Protein AF-A0A087WR01-F1 (afdb_monomer_lite)

Structure (mmCIF, N/CA/C/O backbone):
data_AF-A0A087WR01-F1
#
_entry.id   AF-A0A087WR01-F1
#
loop_
_atom_site.group_PDB
_atom_site.id
_atom_site.type_symbol
_atom_site.label_atom_id
_atom_site.label_alt_id
_atom_site.label_comp_id
_atom_site.label_asym_id
_atom_site.label_entity_id
_atom_site.label_seq_id
_atom_site.pdbx_PDB_ins_code
_atom_site.Cartn_x
_atom_site.Cartn_y
_atom_site.Cartn_z
_atom_site.occupancy
_atom_site.B_iso_or_equiv
_atom_site.auth_seq_id
_atom_site.auth_comp_id
_atom_site.auth_asym_id
_atom_site.auth_atom_id
_atom_site.pdbx_PDB_model_num
ATOM 1 N N . MET A 1 1 ? -36.700 11.181 15.124 1.00 52.41 1 MET A N 1
ATOM 2 C CA . MET A 1 1 ? -36.053 10.212 14.211 1.00 52.41 1 MET A CA 1
ATOM 3 C C . MET A 1 1 ? -34.687 9.870 14.781 1.00 52.41 1 MET A C 1
ATOM 5 O O . MET A 1 1 ? -33.938 10.788 15.080 1.00 52.41 1 MET A O 1
ATOM 9 N N . MET A 1 2 ? -34.400 8.588 15.010 1.00 53.88 2 MET A N 1
ATOM 10 C CA . MET A 1 2 ? -33.110 8.125 15.536 1.00 53.88 2 MET A CA 1
ATOM 11 C C . MET A 1 2 ? -32.131 8.009 14.361 1.00 53.88 2 MET A C 1
ATOM 13 O O . MET A 1 2 ? -32.395 7.259 13.426 1.00 53.88 2 MET A O 1
ATOM 17 N N . ASN A 1 3 ? -31.049 8.790 14.370 1.00 73.19 3 ASN A N 1
ATOM 18 C CA . ASN A 1 3 ? -30.010 8.732 13.343 1.00 73.19 3 ASN A CA 1
ATOM 19 C C . ASN A 1 3 ? -28.955 7.704 13.778 1.00 73.19 3 ASN A C 1
ATOM 21 O O . ASN A 1 3 ? -28.202 7.955 14.718 1.00 73.19 3 ASN A O 1
ATOM 25 N N . ILE A 1 4 ? -28.942 6.526 13.153 1.00 80.81 4 ILE A N 1
ATOM 26 C CA . ILE A 1 4 ? -27.952 5.479 13.431 1.00 80.81 4 ILE A CA 1
ATOM 27 C C . ILE A 1 4 ? -26.705 5.779 12.599 1.00 80.81 4 ILE A C 1
ATOM 29 O O . ILE A 1 4 ? -26.730 5.674 11.374 1.00 80.81 4 ILE A O 1
ATOM 33 N N . LYS A 1 5 ? -25.597 6.124 13.261 1.00 79.62 5 LYS A N 1
ATOM 34 C CA . LYS A 1 5 ? -24.299 6.306 12.604 1.00 79.62 5 LYS A CA 1
ATOM 35 C C . LYS A 1 5 ? -23.532 4.979 12.606 1.00 79.62 5 LYS A C 1
ATOM 37 O O . LYS A 1 5 ? -22.929 4.625 13.612 1.00 79.62 5 LYS A O 1
ATOM 42 N N . ALA A 1 6 ? -23.572 4.248 11.491 1.00 82.44 6 ALA A N 1
ATOM 43 C CA . ALA A 1 6 ? -22.941 2.927 11.365 1.00 82.44 6 ALA A CA 1
ATOM 44 C C . ALA A 1 6 ? -21.404 2.979 11.280 1.00 82.44 6 ALA A C 1
ATOM 46 O O . ALA A 1 6 ? -20.732 2.043 11.701 1.00 82.44 6 ALA A O 1
ATOM 47 N N . PHE A 1 7 ? -20.842 4.068 10.750 1.00 83.06 7 PHE A N 1
ATOM 48 C CA . PHE A 1 7 ? -19.398 4.275 10.668 1.00 83.06 7 PHE A CA 1
ATOM 49 C C . PHE A 1 7 ? -19.048 5.765 10.708 1.00 83.06 7 PHE A C 1
ATOM 51 O O . PHE A 1 7 ? -19.879 6.642 10.455 1.00 83.06 7 PHE A O 1
ATOM 58 N N . THR A 1 8 ? -17.792 6.056 11.037 1.00 83.81 8 THR A N 1
ATOM 59 C CA . THR A 1 8 ? -17.212 7.396 10.928 1.00 83.81 8 THR A CA 1
ATOM 60 C C . THR A 1 8 ? -16.029 7.318 9.982 1.00 83.81 8 THR A C 1
ATOM 62 O O . THR A 1 8 ? -15.160 6.473 10.166 1.00 83.81 8 THR A O 1
ATOM 65 N N . LEU A 1 9 ? -16.007 8.192 8.975 1.00 86.06 9 LEU A N 1
ATOM 66 C CA . LEU A 1 9 ? -14.834 8.352 8.129 1.00 86.06 9 LEU A CA 1
ATOM 67 C C . LEU A 1 9 ? -13.730 9.027 8.946 1.00 86.06 9 LEU A C 1
ATOM 69 O O . LEU A 1 9 ? -13.971 10.060 9.574 1.00 86.06 9 LEU A O 1
ATOM 73 N N . VAL A 1 10 ? -12.542 8.436 8.931 1.00 88.00 10 VAL A N 1
ATOM 74 C CA . VAL A 1 10 ? -11.347 8.966 9.588 1.00 88.00 10 VAL A CA 1
ATOM 75 C C . VAL A 1 10 ? -10.203 8.977 8.590 1.00 88.00 10 VAL A C 1
ATOM 77 O O . VAL A 1 10 ? -10.077 8.062 7.777 1.00 88.00 10 VAL A O 1
ATOM 80 N N . SER A 1 11 ? -9.396 10.031 8.632 1.00 88.38 11 SER A N 1
ATOM 81 C CA . SER A 1 11 ? -8.200 10.119 7.804 1.00 88.38 11 SER A CA 1
ATOM 82 C C . SER A 1 11 ? -7.116 9.207 8.371 1.00 88.38 11 SER A C 1
ATOM 84 O O . SER A 1 11 ? -6.871 9.213 9.579 1.00 88.38 11 SER A O 1
ATOM 86 N N . ALA A 1 12 ? -6.508 8.392 7.509 1.00 89.75 12 ALA A N 1
ATOM 87 C CA . ALA A 1 12 ? -5.408 7.507 7.885 1.00 89.75 12 ALA A CA 1
ATOM 88 C C . ALA A 1 12 ? -4.047 8.122 7.543 1.00 89.75 12 ALA A C 1
ATOM 90 O O . ALA A 1 12 ? -3.128 8.051 8.350 1.00 89.75 12 ALA A O 1
ATOM 91 N N . VAL A 1 13 ? -3.921 8.735 6.363 1.00 90.19 13 VAL A N 1
ATOM 92 C CA . VAL A 1 13 ? -2.699 9.396 5.897 1.00 90.19 13 VAL A CA 1
ATOM 93 C C . VAL A 1 13 ? -3.088 10.708 5.240 1.00 90.19 13 VAL A C 1
ATOM 95 O O . VAL A 1 13 ? -3.872 10.717 4.295 1.00 90.19 13 VAL A O 1
ATOM 98 N N . GLU A 1 14 ? -2.509 11.798 5.727 1.00 86.06 14 GLU A N 1
ATOM 99 C CA . GLU A 1 14 ? -2.705 13.121 5.144 1.00 86.06 14 GLU A CA 1
ATOM 100 C C . GLU A 1 14 ? -1.750 13.368 3.968 1.00 86.06 14 GLU A C 1
ATOM 102 O O . GLU A 1 14 ? -0.666 12.774 3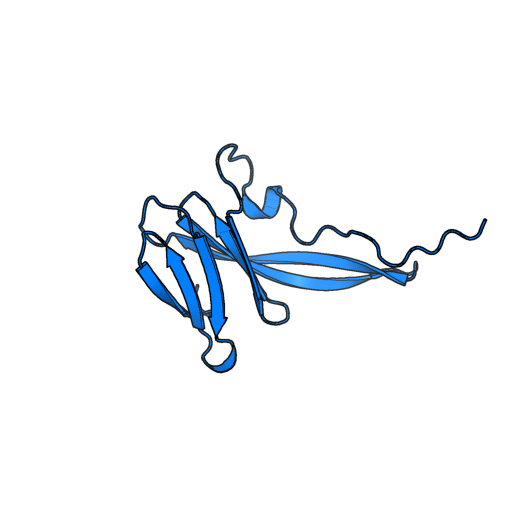.870 1.00 86.06 14 GLU A O 1
ATOM 107 N N . ARG A 1 15 ? -2.149 14.270 3.067 1.00 81.06 15 ARG A N 1
ATOM 108 C CA . ARG A 1 15 ? -1.416 14.580 1.830 1.00 81.06 15 ARG A CA 1
ATOM 109 C C . ARG A 1 15 ? 0.023 15.020 2.103 1.00 81.06 15 ARG A C 1
ATOM 111 O O . ARG A 1 15 ? 0.931 14.647 1.360 1.00 81.06 15 ARG A O 1
ATOM 118 N N . GLU A 1 16 ? 0.246 15.756 3.183 1.00 83.69 16 GLU A N 1
ATOM 119 C CA . GLU A 1 16 ? 1.542 16.316 3.565 1.00 83.69 16 GLU A CA 1
ATOM 120 C C . GLU A 1 16 ? 2.575 15.213 3.846 1.00 83.69 16 GLU A C 1
ATOM 122 O O . GLU A 1 16 ? 3.743 15.349 3.481 1.00 83.69 16 GLU A O 1
ATOM 127 N N . LEU A 1 17 ? 2.147 14.081 4.422 1.00 82.56 17 LEU A N 1
ATOM 128 C CA . LEU A 1 17 ? 3.015 12.930 4.714 1.00 82.56 17 LEU A CA 1
ATOM 129 C C . LEU A 1 17 ? 3.434 12.171 3.443 1.00 82.56 17 LEU A C 1
ATOM 131 O O . LEU A 1 17 ? 4.528 11.590 3.365 1.00 82.56 17 LEU A O 1
ATOM 135 N N . LEU A 1 18 ? 2.564 12.168 2.436 1.00 77.69 18 LEU A N 1
ATOM 136 C CA . LEU A 1 18 ? 2.786 11.494 1.162 1.00 77.69 18 LEU A CA 1
ATOM 137 C C . LEU A 1 18 ? 3.619 12.349 0.202 1.00 77.69 18 LEU A C 1
ATOM 139 O O . LEU A 1 18 ? 4.643 11.883 -0.300 1.00 77.69 18 LEU A O 1
ATOM 143 N N . MET A 1 19 ? 3.201 13.594 -0.021 1.00 74.38 19 MET A N 1
ATOM 144 C CA . MET A 1 19 ? 3.512 14.355 -1.239 1.00 74.38 19 MET A CA 1
ATOM 1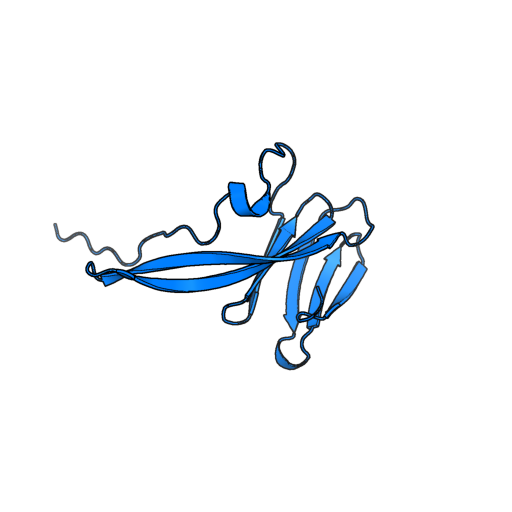45 C C . MET A 1 19 ? 4.241 15.669 -0.946 1.00 74.38 19 MET A C 1
ATOM 147 O O . MET A 1 19 ? 4.819 16.252 -1.864 1.00 74.38 19 MET A O 1
ATOM 151 N N . GLY A 1 20 ? 4.241 16.130 0.313 1.00 76.00 20 GLY A N 1
ATOM 152 C CA . GLY A 1 20 ? 4.654 17.494 0.653 1.00 76.00 20 GLY A CA 1
ATOM 153 C C . GLY A 1 20 ? 3.962 18.512 -0.263 1.00 76.00 20 GLY A C 1
ATOM 154 O O . GLY A 1 20 ? 2.777 18.367 -0.556 1.00 76.00 20 GLY A O 1
ATOM 155 N N . ASP A 1 21 ? 4.735 19.458 -0.802 1.00 70.75 21 ASP A N 1
ATOM 156 C CA . ASP A 1 21 ? 4.257 20.495 -1.735 1.00 70.75 21 ASP A CA 1
ATOM 157 C C . ASP A 1 21 ? 4.268 20.067 -3.219 1.00 70.75 21 ASP A C 1
ATOM 159 O O . ASP A 1 21 ? 4.234 20.903 -4.122 1.00 70.75 21 ASP A O 1
ATOM 163 N N . ARG A 1 22 ? 4.374 18.768 -3.535 1.00 75.12 22 ARG A N 1
ATOM 164 C CA . ARG A 1 22 ? 4.386 18.324 -4.940 1.00 75.12 22 ARG A CA 1
ATOM 165 C C . ARG A 1 22 ? 2.963 18.225 -5.486 1.00 75.12 22 ARG A C 1
ATOM 167 O O . ARG A 1 22 ? 2.236 17.276 -5.199 1.00 75.12 22 ARG A O 1
ATOM 174 N N . ASP A 1 23 ? 2.595 19.174 -6.338 1.00 70.25 23 ASP A N 1
ATOM 175 C CA . ASP A 1 23 ? 1.239 19.301 -6.895 1.00 70.25 23 ASP A CA 1
ATOM 176 C C . ASP A 1 23 ? 0.842 18.253 -7.946 1.00 70.25 23 ASP A C 1
ATOM 178 O O . ASP A 1 23 ? -0.325 18.175 -8.323 1.00 70.25 23 ASP A O 1
ATOM 182 N N . HIS A 1 24 ? 1.783 17.436 -8.426 1.00 83.06 24 HIS A N 1
ATOM 183 C CA . HIS A 1 24 ? 1.547 16.514 -9.547 1.00 83.06 24 HIS A CA 1
ATOM 184 C C . HIS A 1 24 ? 1.622 15.033 -9.191 1.00 83.06 24 HIS A C 1
ATOM 186 O O . HIS A 1 24 ? 1.493 14.195 -10.084 1.00 83.06 24 HIS A O 1
ATOM 192 N N . ILE A 1 25 ? 1.837 14.695 -7.920 1.00 88.56 25 ILE A N 1
ATOM 193 C CA . ILE A 1 25 ? 1.753 13.297 -7.507 1.00 88.56 25 ILE A CA 1
ATOM 194 C C . ILE A 1 25 ? 0.256 12.958 -7.323 1.00 88.56 25 ILE A C 1
ATOM 196 O O . ILE A 1 25 ? -0.537 13.812 -6.924 1.00 88.56 25 ILE A O 1
ATOM 200 N N . SER A 1 26 ? -0.149 11.726 -7.609 1.00 92.06 26 SER A N 1
ATOM 201 C CA . SER A 1 26 ? -1.456 11.152 -7.260 1.00 92.06 26 SER A CA 1
ATOM 202 C C . SER A 1 26 ? -1.263 9.766 -6.655 1.00 92.06 26 SER A C 1
ATOM 204 O O . SER A 1 26 ? -0.295 9.072 -6.971 1.00 92.06 26 SER A O 1
ATOM 206 N N . ILE A 1 27 ? -2.170 9.380 -5.753 1.00 94.44 27 ILE A N 1
ATOM 207 C CA . ILE A 1 27 ? -2.267 8.000 -5.267 1.00 94.44 27 ILE A CA 1
ATOM 208 C C . ILE A 1 27 ? -2.995 7.190 -6.334 1.00 94.44 27 ILE A C 1
ATOM 210 O O . ILE A 1 27 ? -4.107 7.541 -6.717 1.00 94.44 27 ILE A O 1
ATOM 214 N N . GLU A 1 28 ? -2.377 6.103 -6.771 1.00 96.56 28 GLU A N 1
ATOM 215 C CA . GLU A 1 28 ? -2.902 5.236 -7.829 1.00 96.56 28 GLU A CA 1
ATOM 216 C C . GLU A 1 28 ? -3.450 3.935 -7.250 1.00 96.56 28 GLU A C 1
ATOM 218 O O . GLU A 1 28 ? -4.474 3.426 -7.696 1.00 96.56 28 GLU A O 1
ATOM 223 N N . CYS A 1 29 ? -2.799 3.417 -6.208 1.00 97.56 29 CYS A N 1
ATOM 224 C CA . CYS A 1 29 ? -3.244 2.228 -5.501 1.00 97.56 29 CYS A CA 1
ATOM 225 C C . CYS A 1 29 ? -2.774 2.231 -4.042 1.00 97.56 29 CYS A C 1
ATOM 227 O O . CYS A 1 29 ? -1.817 2.916 -3.665 1.00 97.56 29 CYS A O 1
ATOM 229 N N . VAL A 1 30 ? -3.462 1.447 -3.212 1.00 97.50 30 VAL A N 1
ATOM 230 C CA . VAL A 1 30 ? -3.119 1.220 -1.806 1.00 97.50 30 VAL A CA 1
ATOM 231 C C . VAL A 1 30 ? -3.242 -0.260 -1.482 1.00 97.50 30 VAL A C 1
ATOM 233 O O . VAL A 1 30 ? -4.117 -0.932 -2.018 1.00 97.50 30 VAL A O 1
ATOM 236 N N . GLU A 1 31 ? -2.392 -0.751 -0.586 1.00 97.75 31 GLU A N 1
ATOM 237 C CA . GLU A 1 31 ? -2.467 -2.114 -0.066 1.00 97.75 31 GLU A CA 1
ATOM 238 C C . GLU A 1 31 ? -2.123 -2.144 1.424 1.00 97.75 31 GLU A C 1
ATOM 240 O O . GLU A 1 31 ? -1.150 -1.526 1.862 1.00 97.75 31 GLU A O 1
ATOM 245 N N . CYS A 1 32 ? -2.898 -2.893 2.210 1.00 95.31 32 CYS A N 1
ATOM 246 C CA . CYS A 1 32 ? -2.714 -3.009 3.657 1.00 95.31 32 CYS A CA 1
ATOM 247 C C . CYS A 1 32 ? -2.247 -4.414 4.057 1.00 95.31 32 CYS A C 1
ATOM 249 O O . CYS A 1 32 ? -2.867 -5.413 3.711 1.00 95.31 32 CYS A O 1
ATOM 251 N N . CYS A 1 33 ? -1.206 -4.495 4.889 1.00 95.25 33 CYS A N 1
ATOM 252 C CA . CYS A 1 33 ? -0.725 -5.733 5.502 1.00 95.25 33 CYS A CA 1
ATOM 253 C C . CYS A 1 33 ? -0.563 -5.552 7.018 1.00 95.25 33 CYS A C 1
ATOM 255 O O . CYS A 1 33 ? 0.490 -5.135 7.523 1.00 95.25 33 CYS A O 1
ATOM 257 N N . GLY A 1 34 ? -1.626 -5.866 7.762 1.00 93.88 34 GLY A N 1
ATOM 258 C CA . GLY A 1 34 ? -1.709 -5.574 9.191 1.00 93.88 34 GLY A CA 1
ATOM 259 C C . GLY A 1 34 ? -1.698 -4.064 9.426 1.00 93.88 34 GLY A C 1
ATOM 260 O O . GLY A 1 34 ? -2.548 -3.352 8.908 1.00 93.88 34 GLY A O 1
ATOM 261 N N . ARG A 1 35 ? -0.710 -3.572 10.183 1.00 95.06 35 ARG A N 1
ATOM 262 C CA . ARG A 1 35 ? -0.506 -2.131 10.420 1.00 95.06 35 ARG A CA 1
ATOM 263 C C . ARG A 1 35 ? 0.302 -1.436 9.323 1.00 95.06 35 ARG A C 1
ATOM 265 O O . ARG A 1 35 ? 0.497 -0.230 9.389 1.00 95.06 35 ARG A O 1
ATOM 272 N N . ASN A 1 36 ? 0.815 -2.176 8.345 1.00 95.75 36 ASN A N 1
ATOM 273 C CA . ASN A 1 36 ? 1.582 -1.594 7.251 1.00 95.75 36 ASN A CA 1
ATOM 274 C C . ASN A 1 36 ? 0.632 -1.173 6.137 1.00 95.75 36 ASN A C 1
ATOM 276 O O . ASN A 1 36 ? -0.143 -1.996 5.654 1.00 95.75 36 ASN A O 1
ATOM 280 N N . LEU A 1 37 ? 0.733 0.079 5.716 1.00 96.50 37 LEU A N 1
ATOM 281 C CA . LEU A 1 37 ? 0.056 0.613 4.546 1.00 96.50 37 LEU A CA 1
ATOM 282 C C . LEU A 1 37 ? 1.102 0.907 3.473 1.00 96.50 37 LEU A C 1
ATOM 284 O O . LEU A 1 37 ? 2.062 1.639 3.719 1.00 96.50 37 LEU A O 1
ATOM 288 N N . TYR A 1 38 ? 0.897 0.349 2.288 1.00 97.19 38 TYR A N 1
ATOM 289 C CA . TYR A 1 38 ? 1.694 0.611 1.100 1.00 97.19 38 TYR A CA 1
ATOM 290 C C . TYR A 1 38 ? 0.884 1.458 0.127 1.00 97.19 38 TYR A C 1
ATOM 292 O O . TYR A 1 38 ? -0.288 1.179 -0.113 1.00 97.19 38 TYR A O 1
ATOM 300 N N . VAL A 1 39 ? 1.503 2.498 -0.421 1.00 97.00 39 VAL A N 1
ATOM 301 C CA . VAL A 1 39 ? 0.856 3.448 -1.333 1.00 97.00 39 VAL A CA 1
ATOM 302 C C . VAL A 1 39 ? 1.681 3.546 -2.603 1.00 97.00 39 VAL A C 1
ATOM 304 O O . VAL A 1 39 ? 2.856 3.906 -2.538 1.00 97.00 39 VAL A O 1
ATOM 307 N N . GLY A 1 40 ? 1.072 3.223 -3.740 1.00 96.94 40 GLY A N 1
ATOM 308 C CA . GLY A 1 40 ? 1.657 3.383 -5.064 1.00 96.94 40 GLY A CA 1
ATOM 309 C C . GLY A 1 40 ? 1.224 4.704 -5.691 1.00 96.94 40 GLY A C 1
ATOM 310 O O . GLY A 1 40 ? 0.052 5.079 -5.600 1.00 96.94 40 GLY A O 1
ATOM 311 N N . THR A 1 41 ? 2.157 5.414 -6.319 1.00 95.75 41 THR A N 1
ATOM 312 C CA . THR A 1 41 ? 1.898 6.725 -6.928 1.00 95.75 41 THR A CA 1
ATOM 313 C C . THR A 1 41 ? 2.127 6.742 -8.435 1.00 95.75 41 THR A C 1
ATOM 315 O O . THR A 1 41 ? 2.765 5.857 -9.017 1.00 95.75 41 THR A O 1
ATOM 318 N N . ASN A 1 42 ? 1.610 7.783 -9.089 1.00 95.44 42 ASN A N 1
ATOM 319 C CA . ASN A 1 42 ? 1.770 8.009 -10.527 1.00 95.44 42 ASN A CA 1
ATOM 320 C C . ASN A 1 42 ? 3.223 8.285 -10.952 1.00 95.44 42 ASN A C 1
ATOM 322 O O . ASN A 1 42 ? 3.587 8.010 -12.095 1.00 95.44 42 ASN A O 1
ATOM 326 N N . ASP A 1 43 ? 4.057 8.788 -10.041 1.00 93.25 43 ASP A N 1
ATOM 327 C CA . ASP A 1 43 ? 5.483 9.055 -10.246 1.00 93.25 43 ASP A CA 1
ATOM 328 C C . ASP A 1 43 ? 6.380 7.861 -9.880 1.00 93.25 43 ASP A C 1
ATOM 330 O O . ASP A 1 43 ? 7.574 8.028 -9.641 1.00 93.25 43 ASP A O 1
ATOM 334 N N . CYS A 1 44 ? 5.819 6.646 -9.894 1.00 95.06 44 CYS A N 1
ATOM 335 C CA . CYS A 1 44 ? 6.557 5.391 -9.767 1.00 95.06 44 CYS A CA 1
ATOM 336 C C . CYS A 1 44 ? 7.191 5.151 -8.379 1.00 95.06 44 CYS A C 1
ATOM 338 O O . CYS A 1 44 ? 8.147 4.370 -8.251 1.00 95.06 44 CYS A O 1
ATOM 340 N N . PHE A 1 45 ? 6.668 5.796 -7.332 1.00 95.06 45 PHE A N 1
ATOM 341 C CA . PHE A 1 45 ? 7.053 5.519 -5.951 1.00 95.06 45 PHE A CA 1
ATOM 342 C C . PHE A 1 45 ? 6.113 4.516 -5.282 1.00 95.06 45 PHE A C 1
ATOM 344 O O . PHE A 1 45 ? 4.908 4.478 -5.527 1.00 95.06 45 PHE A O 1
ATOM 351 N N . ILE A 1 46 ? 6.693 3.736 -4.372 1.00 96.44 46 ILE A N 1
ATOM 352 C CA . ILE A 1 46 ? 5.971 3.033 -3.318 1.00 96.44 46 ILE A CA 1
ATOM 353 C C . ILE A 1 46 ? 6.358 3.678 -1.992 1.00 96.44 46 ILE A C 1
ATOM 355 O O . ILE A 1 46 ? 7.544 3.771 -1.666 1.00 96.44 46 ILE A O 1
ATOM 359 N N . TYR A 1 47 ? 5.365 4.099 -1.219 1.00 95.75 47 TYR A N 1
ATOM 360 C CA . TYR A 1 47 ? 5.529 4.596 0.142 1.00 95.75 47 TYR A CA 1
ATOM 361 C C . TYR A 1 47 ? 5.017 3.573 1.146 1.00 95.75 47 TYR A C 1
ATOM 363 O O . TYR A 1 47 ? 3.972 2.966 0.935 1.00 95.75 47 TYR A O 1
ATOM 371 N N . HIS A 1 48 ? 5.728 3.415 2.257 1.00 96.25 48 HIS A N 1
ATOM 372 C CA . HIS A 1 48 ? 5.333 2.561 3.370 1.00 96.25 48 HIS A CA 1
ATOM 373 C C . HIS A 1 48 ? 5.063 3.405 4.607 1.00 96.25 48 HIS A C 1
ATOM 375 O O . HIS A 1 48 ? 5.913 4.181 5.046 1.00 96.25 48 HIS A O 1
ATOM 381 N N . PHE A 1 49 ? 3.884 3.223 5.184 1.00 95.94 49 PHE A N 1
ATOM 382 C CA . PHE A 1 49 ? 3.472 3.822 6.442 1.00 95.94 49 PHE A CA 1
ATOM 383 C C . PHE A 1 49 ? 3.161 2.733 7.460 1.00 95.94 49 PHE A C 1
ATOM 385 O O . PHE A 1 49 ? 2.619 1.679 7.124 1.00 95.94 49 PHE A O 1
ATOM 392 N N . LEU A 1 50 ? 3.470 3.017 8.719 1.00 95.81 50 LEU A N 1
ATOM 393 C CA . LEU A 1 50 ? 2.933 2.282 9.852 1.00 95.81 50 LEU A CA 1
ATOM 394 C C . LEU A 1 50 ? 1.705 3.034 10.371 1.00 95.81 50 LEU A C 1
ATOM 396 O O . LEU A 1 50 ? 1.815 4.213 10.705 1.00 95.81 50 LEU A O 1
ATOM 400 N N . LEU A 1 51 ? 0.561 2.357 10.421 1.00 95.31 51 LEU A N 1
ATOM 401 C CA . LEU A 1 51 ? -0.688 2.864 10.976 1.00 95.31 51 LEU A CA 1
ATOM 402 C C . LEU A 1 51 ? -0.840 2.413 12.428 1.00 95.31 51 LEU A C 1
ATOM 404 O O . LEU A 1 51 ? -0.813 1.217 12.735 1.00 95.31 51 LEU A O 1
ATOM 408 N N . GLU A 1 52 ? -1.049 3.374 13.315 1.00 94.19 52 GLU A N 1
ATOM 409 C CA . GLU A 1 52 ? -1.320 3.131 14.726 1.00 94.19 52 GLU A CA 1
ATOM 410 C C . GLU A 1 52 ? -2.708 3.649 15.082 1.00 94.19 52 GLU A C 1
ATOM 412 O O . GLU A 1 52 ? -3.009 4.831 14.919 1.00 94.19 52 GLU A O 1
ATOM 417 N N . GLU A 1 53 ? -3.561 2.745 15.558 1.00 91.06 53 GLU A N 1
ATOM 418 C CA . GLU A 1 53 ? -4.897 3.086 16.024 1.00 91.06 53 GLU A CA 1
ATOM 419 C C . GLU A 1 53 ? -4.830 3.681 17.432 1.00 91.06 53 GLU A C 1
ATOM 421 O O . GLU A 1 53 ? -4.214 3.120 18.343 1.00 91.06 53 GLU A O 1
ATOM 426 N N . LYS A 1 54 ? -5.503 4.812 17.624 1.00 89.00 54 LYS A N 1
ATOM 427 C CA . LYS A 1 54 ? -5.661 5.480 18.908 1.00 89.00 54 LYS A CA 1
ATOM 428 C C . LYS A 1 54 ? -7.141 5.578 19.245 1.00 89.00 54 LYS A C 1
ATOM 430 O O . LYS A 1 54 ? -7.900 6.297 18.598 1.00 89.00 54 LYS A O 1
ATOM 435 N N . ALA A 1 55 ? -7.549 4.880 20.299 1.00 86.00 55 ALA A N 1
ATOM 436 C CA . ALA A 1 55 ? -8.901 4.999 20.826 1.00 86.00 55 ALA A CA 1
ATOM 437 C C . ALA A 1 55 ? -9.101 6.389 21.449 1.00 86.00 55 ALA A C 1
ATOM 439 O O . ALA A 1 55 ? -8.334 6.805 22.323 1.00 86.00 55 ALA A O 1
ATOM 440 N N . MET A 1 56 ? -10.137 7.109 21.017 1.00 80.56 56 MET A N 1
ATOM 441 C CA . MET A 1 56 ? -10.536 8.365 21.647 1.00 80.56 56 MET A CA 1
ATOM 442 C C . MET A 1 56 ? -11.567 8.103 22.754 1.00 80.56 56 MET A C 1
ATOM 444 O O . MET A 1 56 ? -12.374 7.177 22.637 1.00 80.56 56 MET A O 1
ATOM 448 N N . PRO A 1 57 ? -11.630 8.955 23.795 1.00 78.06 57 PRO A N 1
ATOM 449 C CA . PRO A 1 57 ? -12.633 8.849 24.862 1.00 78.06 57 PRO A CA 1
ATOM 450 C C . PRO A 1 57 ? -14.086 8.869 24.362 1.00 78.06 57 PRO A C 1
ATOM 452 O O . PRO A 1 57 ? -14.989 8.398 25.044 1.00 78.06 57 PRO A O 1
ATOM 455 N N . THR A 1 58 ? -14.314 9.405 23.162 1.00 77.88 58 THR A N 1
ATOM 456 C CA . TH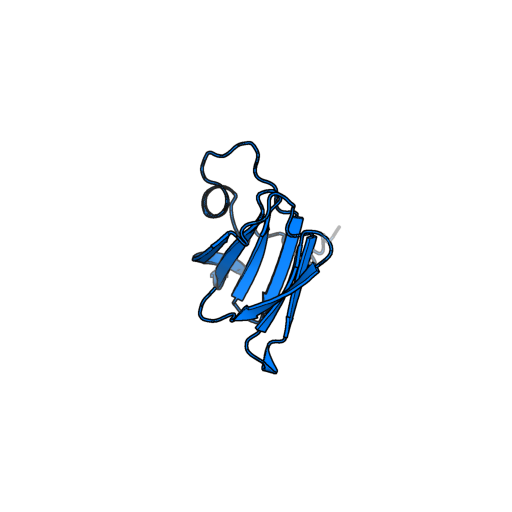R A 1 58 ? -15.615 9.468 22.484 1.00 77.88 58 THR A CA 1
ATOM 457 C C . THR A 1 58 ? -16.038 8.146 21.834 1.00 77.88 58 THR A C 1
ATOM 459 O O . THR A 1 58 ? -17.086 8.099 21.196 1.00 77.88 58 THR A O 1
ATOM 462 N N . GLY A 1 59 ? -15.229 7.086 21.943 1.00 73.25 59 GLY A N 1
ATOM 463 C CA . GLY A 1 59 ? -15.478 5.779 21.325 1.00 73.25 59 GLY A CA 1
ATOM 464 C C . GLY A 1 59 ? -15.107 5.696 19.840 1.00 73.25 59 GLY A C 1
ATOM 465 O O . GLY A 1 59 ? -15.216 4.632 19.240 1.00 73.25 59 GLY A O 1
ATOM 466 N N . THR A 1 60 ? -14.654 6.797 19.236 1.00 75.50 60 THR A N 1
ATOM 467 C CA . THR A 1 60 ? -14.123 6.834 17.868 1.00 75.50 60 THR A CA 1
ATOM 468 C C . THR A 1 60 ? -12.627 6.528 17.868 1.00 75.50 60 THR A C 1
ATOM 470 O O . THR A 1 60 ? -11.874 7.116 18.639 1.00 75.50 60 THR A O 1
ATOM 473 N N . ALA A 1 61 ? -12.176 5.641 16.988 1.00 81.75 61 ALA A N 1
ATOM 474 C CA . ALA A 1 61 ? -10.754 5.433 16.747 1.00 81.75 61 ALA A CA 1
ATOM 475 C C . ALA A 1 61 ? -10.213 6.494 15.780 1.00 81.75 61 ALA A C 1
ATOM 477 O O . ALA A 1 61 ? -10.871 6.825 14.795 1.00 81.75 61 ALA A O 1
ATOM 478 N N . THR A 1 62 ? -9.029 7.030 16.054 1.00 88.06 62 THR A N 1
ATOM 479 C CA . THR A 1 62 ? -8.239 7.809 15.092 1.00 88.06 62 THR A CA 1
ATOM 480 C C . THR A 1 62 ? -6.990 7.028 14.715 1.00 88.06 62 THR A C 1
ATOM 482 O O . THR A 1 62 ? -6.585 6.118 15.435 1.00 88.06 62 THR A O 1
ATOM 485 N N . PHE A 1 63 ? -6.379 7.365 13.584 1.00 90.06 63 PHE A N 1
ATOM 486 C CA . PHE A 1 63 ? -5.144 6.731 13.144 1.00 90.06 63 PHE A CA 1
ATOM 487 C C . PHE A 1 63 ? -4.024 7.757 13.081 1.00 90.06 63 PHE A C 1
ATOM 489 O O . PHE A 1 63 ? -4.229 8.902 12.682 1.00 90.06 63 PHE A O 1
ATOM 496 N N . VAL A 1 64 ? -2.837 7.327 13.486 1.00 91.81 64 VAL A N 1
ATOM 497 C CA . VAL A 1 64 ? -1.592 8.050 13.256 1.00 91.81 64 VAL A CA 1
ATOM 498 C C . VAL A 1 64 ? -0.794 7.252 12.239 1.00 91.81 64 VAL A C 1
ATOM 500 O O . VAL A 1 64 ? -0.500 6.078 12.463 1.00 91.81 64 VAL A O 1
ATOM 503 N N . ALA A 1 65 ? -0.455 7.882 11.118 1.00 94.31 65 ALA A N 1
ATOM 504 C CA . ALA A 1 65 ? 0.447 7.308 10.135 1.00 94.31 65 ALA A CA 1
ATOM 505 C C . ALA A 1 65 ? 1.863 7.840 10.320 1.00 94.31 65 ALA A C 1
ATOM 507 O O . ALA A 1 65 ? 2.100 9.047 10.277 1.00 94.31 65 ALA A O 1
ATOM 508 N N . THR A 1 66 ? 2.819 6.924 10.432 1.00 94.62 66 THR A N 1
ATOM 509 C CA . THR A 1 66 ? 4.244 7.252 10.446 1.00 94.62 66 THR A CA 1
ATOM 510 C C . THR A 1 66 ? 4.893 6.722 9.179 1.00 94.62 66 THR A C 1
ATOM 512 O O . THR A 1 66 ? 4.936 5.507 8.970 1.00 94.62 66 THR A O 1
ATOM 515 N N . LYS A 1 67 ? 5.417 7.621 8.340 1.00 94.19 67 LYS A N 1
ATOM 516 C CA . LYS A 1 67 ? 6.185 7.251 7.144 1.00 94.19 67 LYS A CA 1
ATOM 517 C C . LYS A 1 67 ? 7.429 6.469 7.560 1.00 94.19 67 LYS A C 1
ATOM 519 O O . LYS A 1 67 ? 8.207 6.949 8.377 1.00 94.19 67 LYS A O 1
ATOM 524 N N . GLN A 1 68 ? 7.591 5.278 7.002 1.00 94.56 68 GLN A N 1
ATOM 525 C CA . GLN A 1 68 ? 8.724 4.394 7.255 1.00 94.56 68 GLN A CA 1
ATOM 526 C C . GLN A 1 68 ? 9.712 4.506 6.091 1.00 94.56 68 GLN A C 1
ATOM 528 O O . GLN A 1 68 ? 10.638 5.314 6.117 1.00 94.56 68 GLN A O 1
ATOM 533 N N . LEU A 1 69 ? 9.472 3.731 5.034 1.00 94.00 69 LEU A N 1
ATOM 534 C CA . LEU A 1 69 ? 10.335 3.612 3.866 1.00 94.00 69 LEU A CA 1
ATOM 535 C C . LEU A 1 69 ? 9.644 4.156 2.617 1.00 94.00 69 LEU A C 1
ATOM 537 O O . LEU A 1 69 ? 8.426 4.345 2.575 1.00 94.00 69 LEU A O 1
ATOM 541 N N . HIS A 1 70 ? 10.436 4.405 1.580 1.00 94.06 70 HIS A N 1
ATOM 542 C CA . HIS A 1 70 ? 9.923 4.661 0.243 1.00 94.06 70 HIS A CA 1
ATOM 543 C C . HIS A 1 70 ? 10.947 4.268 -0.817 1.00 94.06 70 HIS A C 1
ATOM 545 O O . HIS A 1 70 ? 12.152 4.374 -0.587 1.00 94.06 70 HIS A O 1
ATOM 551 N N . ARG A 1 71 ? 10.466 3.876 -1.997 1.00 94.00 71 ARG A N 1
ATOM 552 C CA . ARG A 1 71 ? 11.318 3.524 -3.136 1.00 94.00 71 ARG A CA 1
ATOM 553 C C . ARG A 1 71 ? 10.703 3.959 -4.443 1.00 94.00 71 ARG A C 1
ATOM 555 O O . ARG A 1 71 ? 9.528 3.723 -4.693 1.00 94.00 71 ARG A O 1
ATOM 562 N N . HIS A 1 72 ? 11.548 4.528 -5.289 1.00 94.50 72 HIS A N 1
ATOM 563 C CA . HIS A 1 72 ? 11.267 4.706 -6.703 1.00 94.50 72 HIS A CA 1
ATOM 564 C C . HIS A 1 72 ? 11.643 3.426 -7.454 1.00 94.50 72 HIS A C 1
ATOM 566 O O . HIS A 1 72 ? 12.754 2.921 -7.280 1.00 94.50 72 HIS A O 1
ATOM 572 N N . LEU A 1 73 ? 10.757 2.902 -8.300 1.00 93.50 73 LEU A N 1
ATOM 573 C CA . LEU A 1 73 ? 11.008 1.634 -9.006 1.00 93.50 73 LEU A CA 1
ATOM 574 C C . LEU A 1 73 ? 11.897 1.782 -10.250 1.00 93.50 73 LEU A C 1
ATOM 576 O O . LEU A 1 73 ? 12.275 0.785 -10.854 1.00 93.50 73 LEU A O 1
ATOM 580 N N . GLY A 1 74 ? 12.251 3.011 -10.633 1.00 92.06 74 GLY A N 1
ATOM 581 C CA . GLY A 1 74 ? 13.128 3.285 -11.778 1.00 92.06 74 GLY A CA 1
ATOM 582 C C . GLY A 1 74 ? 12.397 3.460 -13.111 1.00 92.06 74 GLY A C 1
ATOM 583 O O . GLY A 1 74 ? 13.043 3.782 -14.106 1.00 92.06 74 GLY A O 1
ATOM 584 N N . PHE A 1 75 ? 11.070 3.314 -13.134 1.00 90.38 75 PHE A N 1
ATOM 585 C CA . PHE A 1 75 ? 10.244 3.566 -14.317 1.00 90.38 75 PHE A CA 1
ATOM 586 C C . PHE A 1 75 ? 9.701 5.001 -14.331 1.00 90.38 75 PHE A C 1
ATOM 588 O O . PHE A 1 75 ? 9.868 5.768 -13.388 1.00 90.38 75 PHE A O 1
ATOM 595 N N . LYS A 1 76 ? 9.045 5.373 -15.433 1.00 89.25 76 LYS A N 1
ATOM 596 C CA . LYS A 1 76 ? 8.313 6.645 -15.584 1.00 89.25 76 LYS A CA 1
ATOM 597 C C . LYS A 1 76 ? 6.809 6.403 -15.731 1.00 89.25 76 LYS A C 1
ATOM 599 O O . LYS A 1 76 ? 6.136 7.089 -16.501 1.00 89.25 76 LYS A O 1
ATOM 604 N N . LYS A 1 77 ? 6.311 5.351 -15.083 1.00 95.19 77 LYS A N 1
ATOM 605 C CA . LYS A 1 77 ? 4.921 4.904 -15.157 1.00 95.19 77 LYS A CA 1
ATOM 606 C C . LYS A 1 77 ? 4.327 4.789 -13.753 1.00 95.19 77 LYS A C 1
ATOM 608 O O . LYS A 1 77 ? 5.080 4.544 -12.812 1.00 95.19 77 LYS A O 1
ATOM 613 N N . PRO A 1 78 ? 3.000 4.922 -13.622 1.00 97.19 78 PRO A N 1
ATOM 614 C CA . PRO A 1 78 ? 2.310 4.697 -12.362 1.00 97.19 78 PRO A CA 1
ATOM 615 C C . PRO A 1 78 ? 2.581 3.317 -11.768 1.00 97.19 78 PRO A C 1
ATOM 617 O O . PRO A 1 78 ? 2.755 2.337 -12.497 1.00 97.19 78 PRO A O 1
ATOM 620 N N . VAL A 1 79 ? 2.548 3.232 -10.441 1.00 97.88 79 VAL A N 1
ATOM 621 C CA . VAL A 1 79 ? 2.331 1.958 -9.750 1.00 97.88 79 VAL A CA 1
ATOM 622 C C . VAL A 1 79 ? 0.834 1.664 -9.801 1.00 97.88 79 VAL A C 1
ATOM 624 O O . VAL A 1 79 ? 0.056 2.293 -9.092 1.00 97.88 79 VAL A O 1
ATOM 627 N N . ASN A 1 80 ? 0.422 0.752 -10.678 1.00 98.12 80 ASN A N 1
ATOM 628 C CA . ASN A 1 80 ? -0.990 0.497 -10.964 1.00 98.12 80 ASN A CA 1
ATOM 629 C C . ASN A 1 80 ? -1.670 -0.368 -9.902 1.00 98.12 80 ASN A C 1
ATOM 631 O O . ASN A 1 80 ? -2.855 -0.190 -9.642 1.00 98.12 80 ASN A O 1
ATOM 635 N N . GLU A 1 81 ? -0.938 -1.311 -9.311 1.00 98.38 81 GLU A N 1
ATOM 636 C CA . GLU A 1 81 ? -1.488 -2.225 -8.314 1.00 98.38 81 GLU A CA 1
ATOM 637 C C . GLU A 1 81 ? -0.405 -2.683 -7.339 1.00 98.38 81 GLU A C 1
ATOM 639 O O . GLU A 1 81 ? 0.755 -2.895 -7.716 1.00 98.38 81 GLU A O 1
ATOM 644 N N . LEU A 1 82 ? -0.810 -2.855 -6.084 1.00 98.50 82 LEU A N 1
ATOM 645 C CA . LEU A 1 82 ? -0.015 -3.434 -5.013 1.00 98.50 82 LEU A CA 1
ATOM 646 C C . LEU A 1 82 ? -0.810 -4.584 -4.397 1.00 98.50 82 LEU A C 1
ATOM 648 O O . LEU A 1 82 ? -2.002 -4.442 -4.151 1.00 98.50 82 LEU A O 1
ATOM 652 N N . CYS A 1 83 ? -0.154 -5.710 -4.128 1.00 98.25 83 CYS A N 1
ATOM 653 C CA . CYS A 1 83 ? -0.790 -6.849 -3.465 1.00 98.25 83 CYS A CA 1
ATOM 654 C C . CYS A 1 83 ? 0.173 -7.494 -2.462 1.00 98.25 83 CYS A C 1
ATOM 656 O O . CYS A 1 83 ? 1.318 -7.826 -2.789 1.00 98.25 83 CYS A O 1
ATOM 658 N N . ALA A 1 84 ? -0.265 -7.657 -1.216 1.00 97.75 84 ALA A N 1
ATOM 659 C CA . ALA A 1 84 ? 0.558 -8.179 -0.141 1.00 97.75 84 ALA A CA 1
ATOM 660 C C . ALA A 1 84 ? 0.604 -9.712 -0.164 1.00 97.75 84 ALA A C 1
ATOM 662 O O . ALA A 1 84 ? -0.342 -10.395 0.222 1.00 97.75 84 ALA A O 1
ATOM 663 N N . ALA A 1 85 ? 1.769 -10.276 -0.483 1.00 96.81 85 ALA A N 1
ATOM 664 C CA . ALA A 1 85 ? 2.092 -11.671 -0.191 1.00 96.81 85 ALA A CA 1
ATOM 665 C C . ALA A 1 85 ? 2.745 -11.761 1.197 1.00 96.81 85 ALA A C 1
ATOM 667 O O . ALA A 1 85 ? 3.941 -12.040 1.341 1.00 96.81 85 ALA A O 1
ATOM 668 N N . SER A 1 86 ? 1.946 -11.486 2.231 1.00 94.06 86 SER A N 1
ATOM 669 C CA . SER A 1 86 ? 2.396 -11.307 3.620 1.00 94.06 86 SER A CA 1
ATOM 670 C C . SER A 1 86 ? 3.180 -12.503 4.171 1.00 94.06 86 SER A C 1
ATOM 672 O O . SER A 1 86 ? 4.222 -12.316 4.792 1.00 94.06 86 SER A O 1
ATOM 674 N N . ALA A 1 87 ? 2.766 -13.735 3.857 1.00 95.00 87 ALA A N 1
ATOM 675 C CA . ALA A 1 87 ? 3.472 -14.955 4.263 1.00 95.00 87 ALA A CA 1
ATOM 676 C C . ALA A 1 87 ? 4.897 -15.077 3.680 1.00 95.00 87 ALA A C 1
ATOM 678 O O . ALA A 1 87 ? 5.718 -15.825 4.204 1.00 95.00 87 ALA A O 1
ATOM 679 N N . LEU A 1 88 ? 5.200 -14.347 2.602 1.00 95.31 88 LEU A N 1
ATOM 680 C CA . LEU A 1 88 ? 6.502 -14.354 1.931 1.00 95.31 88 LEU A CA 1
ATOM 681 C C . LEU A 1 88 ? 7.344 -13.111 2.254 1.00 95.31 88 LEU A C 1
ATOM 683 O O . LEU A 1 88 ? 8.458 -12.981 1.739 1.00 95.31 88 LEU A O 1
ATOM 687 N N . ASN A 1 89 ? 6.833 -12.177 3.066 1.00 94.94 89 ASN A N 1
ATOM 688 C CA . ASN A 1 89 ? 7.405 -10.837 3.226 1.00 94.94 89 ASN A CA 1
ATOM 689 C C . ASN A 1 89 ? 7.675 -10.179 1.860 1.00 94.94 89 ASN A C 1
ATOM 691 O O . ASN A 1 89 ? 8.767 -9.653 1.602 1.00 94.94 89 ASN A O 1
ATOM 695 N N . ARG A 1 90 ? 6.711 -10.293 0.939 1.00 96.81 90 ARG A N 1
ATOM 696 C CA . ARG A 1 90 ? 6.792 -9.713 -0.403 1.00 96.81 90 ARG A CA 1
ATOM 697 C C . ARG A 1 90 ? 5.570 -8.873 -0.716 1.00 96.81 90 ARG A C 1
ATOM 699 O O . ARG A 1 90 ? 4.452 -9.240 -0.375 1.00 96.81 90 ARG A O 1
ATOM 706 N N . LEU A 1 91 ? 5.808 -7.788 -1.434 1.00 97.88 91 LEU A N 1
ATOM 707 C CA . LEU A 1 91 ? 4.783 -6.972 -2.061 1.00 97.88 91 LEU A CA 1
ATOM 708 C C . LEU A 1 91 ? 4.871 -7.198 -3.571 1.00 97.88 91 LEU A C 1
ATOM 710 O O . LEU A 1 91 ? 5.938 -7.007 -4.161 1.00 97.88 91 LEU A O 1
ATOM 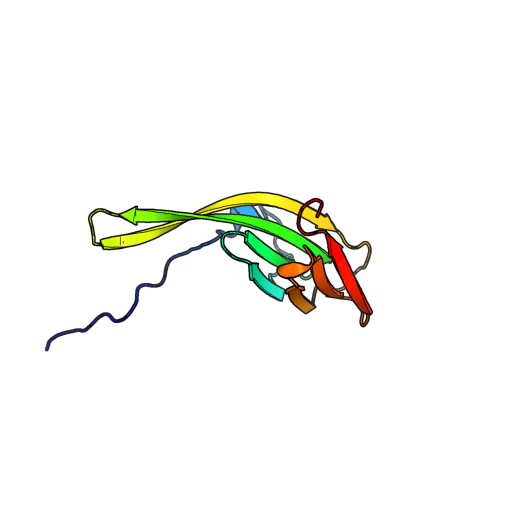714 N N . LEU A 1 92 ? 3.776 -7.661 -4.169 1.00 98.00 92 LEU A N 1
ATOM 715 C CA . LEU A 1 92 ? 3.612 -7.712 -5.615 1.00 98.00 92 LEU A CA 1
ATOM 716 C C . LEU A 1 92 ? 3.328 -6.297 -6.103 1.00 98.00 92 LEU A C 1
ATOM 718 O O . LEU A 1 92 ? 2.544 -5.575 -5.488 1.00 98.00 92 LEU A O 1
ATOM 722 N N . VAL A 1 93 ? 3.967 -5.925 -7.203 1.00 98.00 93 VAL A N 1
ATOM 723 C CA . VAL A 1 93 ? 3.905 -4.580 -7.762 1.00 98.00 93 VAL A CA 1
ATOM 724 C C . VAL A 1 93 ? 3.641 -4.685 -9.254 1.00 98.00 93 VAL A C 1
ATOM 726 O O . VAL A 1 93 ? 4.470 -5.237 -9.980 1.00 98.00 93 VAL A O 1
ATOM 729 N N . LEU A 1 94 ? 2.516 -4.135 -9.708 1.00 98.12 94 LEU A N 1
ATOM 730 C CA . LEU A 1 94 ? 2.226 -3.939 -11.125 1.00 98.12 94 LEU A CA 1
ATOM 731 C C . LEU A 1 94 ? 2.654 -2.527 -11.532 1.00 98.12 94 LEU A C 1
ATOM 733 O O . LEU A 1 94 ? 2.071 -1.538 -11.086 1.00 98.12 94 LEU A O 1
ATOM 737 N N . CYS A 1 95 ? 3.675 -2.429 -12.378 1.00 97.25 95 CYS A N 1
ATOM 738 C CA . CYS A 1 95 ? 4.175 -1.164 -12.915 1.00 97.25 95 CYS A CA 1
ATOM 739 C C . CYS A 1 95 ? 4.792 -1.391 -14.302 1.00 97.25 95 CYS A C 1
ATOM 741 O O . CYS A 1 95 ? 5.459 -2.402 -14.524 1.00 97.25 95 CYS A O 1
ATOM 743 N N . ASP A 1 96 ? 4.558 -0.469 -15.241 1.00 94.19 96 ASP A N 1
ATOM 744 C CA . ASP A 1 96 ? 5.075 -0.532 -16.623 1.00 94.19 96 ASP A CA 1
ATOM 745 C C . ASP A 1 96 ? 4.810 -1.884 -17.318 1.00 94.19 96 ASP A C 1
ATOM 747 O O . ASP A 1 96 ? 5.689 -2.493 -17.923 1.00 94.19 96 ASP A O 1
ATOM 751 N N . ASN A 1 97 ? 3.582 -2.397 -17.177 1.00 93.31 97 ASN A N 1
ATOM 752 C CA . ASN A 1 97 ? 3.148 -3.703 -17.695 1.00 93.31 97 ASN A CA 1
ATOM 753 C C . ASN A 1 97 ? 3.980 -4.902 -17.193 1.00 93.31 97 ASN A C 1
ATOM 755 O O . ASN A 1 97 ? 3.948 -5.977 -17.795 1.00 93.31 97 ASN A O 1
ATOM 759 N N . SER A 1 98 ? 4.704 -4.739 -16.087 1.00 95.88 98 SER A N 1
ATOM 760 C CA . SER A 1 98 ? 5.488 -5.787 -15.442 1.00 95.88 98 SER A CA 1
ATOM 761 C C . SER A 1 98 ? 4.987 -6.044 -14.023 1.00 95.88 98 SER A C 1
ATOM 763 O O . SER A 1 98 ? 4.589 -5.119 -13.314 1.00 95.88 98 SER A O 1
ATOM 765 N N . ILE A 1 99 ? 5.007 -7.314 -13.611 1.00 97.31 99 ILE A N 1
ATOM 766 C CA . ILE A 1 99 ? 4.730 -7.720 -12.232 1.00 97.31 99 ILE A CA 1
ATOM 767 C C . ILE A 1 99 ? 6.066 -8.048 -11.577 1.00 97.31 99 ILE A C 1
ATOM 769 O O . ILE A 1 99 ? 6.776 -8.956 -12.011 1.00 97.31 99 ILE A O 1
ATOM 773 N N . THR A 1 100 ? 6.408 -7.312 -10.526 1.00 96.06 100 THR A N 1
ATOM 774 C CA . THR A 1 100 ? 7.645 -7.503 -9.762 1.00 96.06 100 THR A CA 1
ATOM 775 C C . THR A 1 100 ? 7.341 -7.796 -8.297 1.00 96.06 100 THR A C 1
ATOM 777 O O . THR A 1 100 ? 6.238 -7.554 -7.811 1.00 96.06 100 THR A O 1
ATOM 780 N N . LEU A 1 101 ? 8.318 -8.364 -7.589 1.00 95.62 101 LEU A N 1
ATOM 781 C CA . LEU A 1 101 ? 8.237 -8.643 -6.156 1.00 95.62 101 LEU A CA 1
ATOM 782 C C . LEU A 1 101 ? 9.291 -7.812 -5.430 1.00 95.62 101 LEU A C 1
ATOM 784 O O . LEU A 1 101 ? 10.485 -7.969 -5.687 1.00 95.62 101 LEU A O 1
ATOM 788 N N . VAL A 1 102 ? 8.864 -6.991 -4.474 1.00 95.12 102 VAL A N 1
ATOM 789 C CA . VAL A 1 102 ? 9.770 -6.264 -3.573 1.00 95.12 102 VAL A CA 1
ATOM 790 C C . VAL A 1 102 ? 9.671 -6.810 -2.153 1.00 95.12 102 VAL A C 1
ATOM 792 O O . VAL A 1 102 ? 8.652 -7.376 -1.756 1.00 95.12 102 VAL A O 1
ATOM 795 N N . ASN A 1 103 ? 10.751 -6.693 -1.380 1.00 94.56 103 ASN A N 1
ATOM 796 C CA . ASN A 1 103 ? 10.747 -7.090 0.026 1.00 94.56 103 ASN A CA 1
ATOM 797 C C . ASN A 1 103 ? 10.057 -6.006 0.862 1.00 94.56 103 ASN A C 1
ATOM 799 O O . ASN A 1 103 ? 10.457 -4.849 0.809 1.00 94.56 103 ASN A O 1
ATOM 803 N N . MET A 1 104 ? 9.062 -6.397 1.658 1.00 93.50 104 MET A N 1
ATOM 804 C CA . MET A 1 104 ? 8.303 -5.481 2.519 1.00 93.50 104 MET A CA 1
ATOM 805 C C . MET A 1 104 ? 9.137 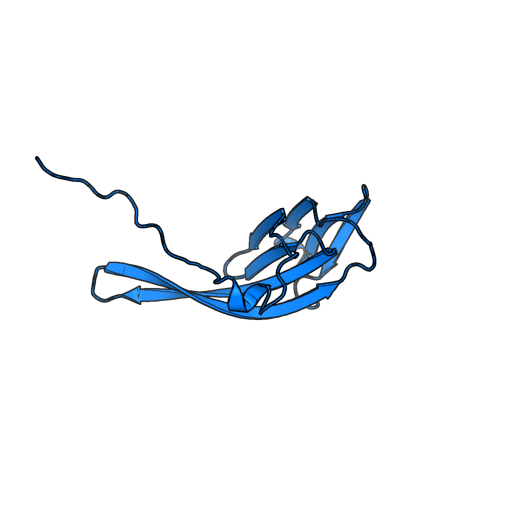-4.827 3.631 1.00 93.50 104 MET A C 1
ATOM 807 O O . MET A 1 104 ? 8.775 -3.753 4.097 1.00 93.50 104 MET A O 1
ATOM 811 N N . LEU A 1 105 ? 10.223 -5.472 4.072 1.00 85.31 105 LEU A N 1
ATOM 812 C CA . LEU A 1 105 ? 11.077 -4.998 5.171 1.00 85.31 105 LEU A CA 1
ATOM 813 C C . LEU A 1 105 ? 12.138 -3.995 4.713 1.00 85.31 105 LEU A C 1
ATOM 815 O O . LEU A 1 105 ? 12.584 -3.174 5.502 1.00 85.31 105 LEU A O 1
ATOM 819 N N . ASN A 1 106 ? 12.545 -4.086 3.448 1.00 83.75 106 ASN A N 1
ATOM 820 C CA . ASN A 1 106 ? 13.585 -3.254 2.850 1.00 83.75 106 ASN A CA 1
ATOM 821 C C . ASN A 1 106 ? 13.039 -2.704 1.543 1.00 83.75 106 ASN A C 1
ATOM 823 O O . ASN A 1 106 ? 13.469 -3.124 0.459 1.00 83.75 106 ASN A O 1
ATOM 827 N N . LEU A 1 107 ? 12.019 -1.858 1.686 1.00 84.50 107 LEU A N 1
ATOM 828 C CA . LEU A 1 107 ? 11.309 -1.276 0.565 1.00 84.50 107 LEU A CA 1
ATOM 829 C C . LEU A 1 107 ? 12.160 -0.332 -0.246 1.00 84.50 107 LEU A C 1
ATOM 831 O O . LEU A 1 107 ? 13.266 0.097 0.153 1.00 84.50 107 LEU A O 1
#

Secondary structure (DSSP, 8-state):
-----------SS-HHHHHTT-TT--EEEEEEETTEEEEEETTSEEEEEEEEEEE-TTS-EEEEEEEEEEEE-S-SS-EEEEEEEGGGTEEEEEETTEEEEEESS--

InterPro domains:
  IPR032914 Vam6/VPS39/TRAP1 family [PTHR12894] (2-107)

Foldseek 3Di:
DDDDDPDDDADADDPCQPQNPNPPKDFQEWDDDPQWIWTWIQQQKIWIWGWDWDQDPVRDIYIDIDTDDMDRPPDNGTFNDWDDPPVVQWIWTCTPNDTDIDHVVHD

Radius of gyration: 15.88 Å; chains: 1; bounding box: 50×36×43 Å

Sequence (10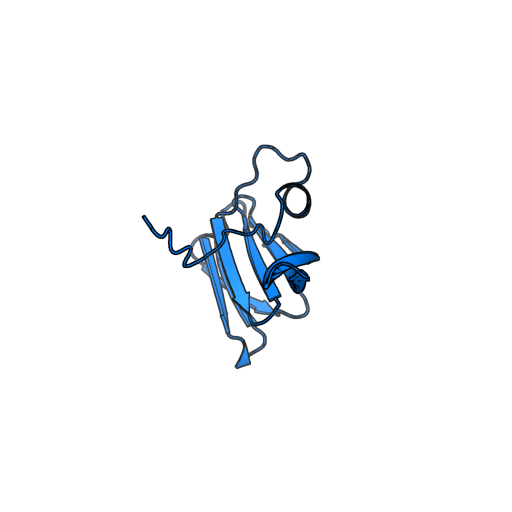7 aa):
MMNIKAFTLVSAVERELLMGDRDHISIECVECCGRNLYVGTNDCFIYHFLLEEKAMPTGTATFVATKQLHRHLGFKKPVNELCAASALNRLLVLCDNSITLVNMLNL

pLDDT: mean 90.08, std 8.92, range [52.41, 98.5]

Organism: Mus musculus (NCBI:txid10090)